Protein AF-A0A945GK15-F1 (afdb_monomer_lite)

Foldseek 3Di:
DDDPCVVVPPPPLPDDPPDQALVSQLVSLVVVCCVPPVPPDDDLDCVDPVVVVSSVVSVVRNVVSVVVVLVVLLCDCVRNDDPVSNVVVCVVVVHDDDPDDDDDDDDDDDD

Radius of gyration: 28.15 Å; chains: 1; bounding box: 101×26×64 Å

pLDDT: mean 85.06, std 12.95, range [43.84, 96.25]

Structure (mmCIF, N/CA/C/O backbone):
data_AF-A0A945GK15-F1
#
_entry.id   AF-A0A945GK15-F1
#
loop_
_atom_site.group_PDB
_atom_site.id
_atom_site.type_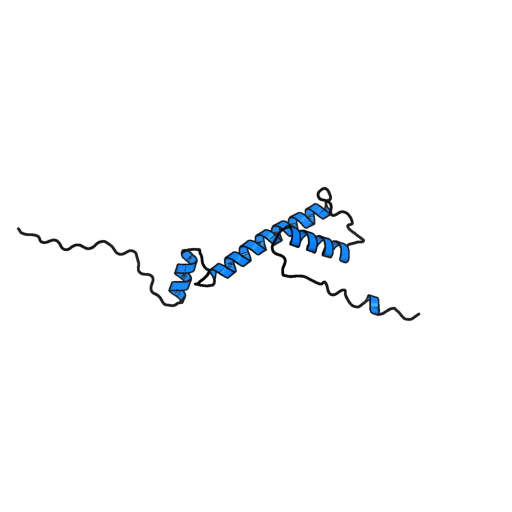symbol
_atom_site.label_atom_id
_atom_site.label_alt_id
_atom_site.label_comp_id
_atom_site.label_asym_id
_atom_site.label_entity_id
_atom_site.label_seq_id
_atom_site.pdbx_PDB_ins_code
_atom_site.Cartn_x
_atom_site.Cartn_y
_atom_site.Cartn_z
_atom_site.occupancy
_atom_site.B_iso_or_equiv
_atom_site.auth_seq_id
_atom_site.auth_comp_id
_atom_site.auth_asym_id
_atom_site.auth_atom_id
_atom_site.pdbx_PDB_model_num
ATOM 1 N N . MET A 1 1 ? -44.028 -19.807 22.217 1.00 53.88 1 MET A N 1
ATOM 2 C CA . MET A 1 1 ? -43.597 -18.550 21.558 1.00 53.88 1 MET A CA 1
ATOM 3 C C . MET A 1 1 ? -42.684 -18.884 20.383 1.00 53.88 1 MET A C 1
ATOM 5 O O . MET A 1 1 ? -41.757 -19.664 20.588 1.00 53.88 1 MET A O 1
ATOM 9 N N . PRO A 1 2 ? -42.928 -18.360 19.169 1.00 51.91 2 PRO A N 1
ATOM 10 C CA . PRO A 1 2 ? -42.064 -18.629 18.026 1.00 51.91 2 PRO A CA 1
ATOM 11 C C . PRO A 1 2 ? -40.713 -17.935 18.241 1.00 51.91 2 PRO A C 1
ATOM 13 O O . PRO A 1 2 ? -40.649 -16.737 18.517 1.00 51.91 2 PRO A O 1
ATOM 16 N N . LYS A 1 3 ? -39.619 -18.700 18.163 1.00 55.78 3 LYS A N 1
ATOM 17 C CA . LYS A 1 3 ? -38.258 -18.152 18.221 1.00 55.78 3 LYS A CA 1
ATOM 18 C C . LYS A 1 3 ? -38.079 -17.204 17.033 1.00 55.78 3 LYS A C 1
ATOM 20 O O . LYS A 1 3 ? -38.297 -17.594 15.893 1.00 55.78 3 LYS A O 1
ATOM 25 N N . ASN A 1 4 ? -37.715 -15.955 17.304 1.00 56.09 4 ASN A N 1
ATOM 26 C CA . ASN A 1 4 ? -37.617 -14.894 16.304 1.00 56.09 4 ASN A CA 1
ATOM 27 C C . ASN A 1 4 ? -36.382 -15.121 15.401 1.00 56.09 4 ASN A C 1
ATOM 29 O O . ASN A 1 4 ? -35.259 -14.754 15.748 1.00 56.09 4 ASN A O 1
ATOM 33 N N . ILE A 1 5 ? -36.587 -15.790 14.261 1.00 58.44 5 ILE A N 1
ATOM 34 C CA . ILE A 1 5 ? -35.544 -16.256 13.322 1.00 58.44 5 ILE A CA 1
ATOM 35 C C . ILE A 1 5 ? -34.753 -15.089 12.694 1.00 58.44 5 ILE A C 1
ATOM 37 O O . ILE A 1 5 ? -33.594 -15.265 12.321 1.00 58.44 5 ILE A O 1
ATOM 41 N N . LYS A 1 6 ? -35.311 -13.869 12.669 1.00 50.03 6 LYS A N 1
ATOM 42 C CA . LYS A 1 6 ? -34.651 -12.670 12.115 1.00 50.03 6 LYS A CA 1
ATOM 43 C C . LYS A 1 6 ? -33.365 -12.267 12.848 1.00 50.03 6 LYS A C 1
ATOM 45 O O . LYS A 1 6 ? -32.505 -11.640 12.248 1.00 50.03 6 LYS A O 1
ATOM 50 N N . LYS A 1 7 ? -33.188 -12.672 14.113 1.00 49.62 7 LYS A N 1
ATOM 51 C CA . LYS A 1 7 ? -31.980 -12.370 14.905 1.00 49.62 7 LYS A CA 1
ATOM 52 C C . LYS A 1 7 ? -30.798 -13.316 14.612 1.00 49.62 7 LYS A C 1
ATOM 54 O O . LYS A 1 7 ? -29.724 -13.127 15.166 1.00 49.62 7 LYS A O 1
ATOM 59 N N . LYS A 1 8 ? -30.999 -14.353 13.782 1.00 43.84 8 LYS A N 1
ATOM 60 C CA . LYS A 1 8 ? -29.989 -15.374 13.431 1.00 43.84 8 LYS A CA 1
ATOM 61 C C . LYS A 1 8 ? -29.467 -15.288 11.995 1.00 43.84 8 LYS A C 1
ATOM 63 O O . LYS A 1 8 ? -28.617 -16.095 11.622 1.00 43.84 8 LYS A O 1
ATOM 68 N N . VAL A 1 9 ? -29.940 -14.337 11.192 1.00 53.09 9 VAL A N 1
ATOM 69 C CA . VAL A 1 9 ? -29.260 -14.010 9.937 1.00 53.09 9 VAL A CA 1
ATOM 70 C C . VAL A 1 9 ? -28.014 -13.247 10.358 1.00 53.09 9 VAL A C 1
ATOM 72 O O . VAL A 1 9 ? -28.128 -12.114 10.818 1.00 53.09 9 VAL A O 1
ATOM 75 N N . LYS A 1 10 ? -26.856 -1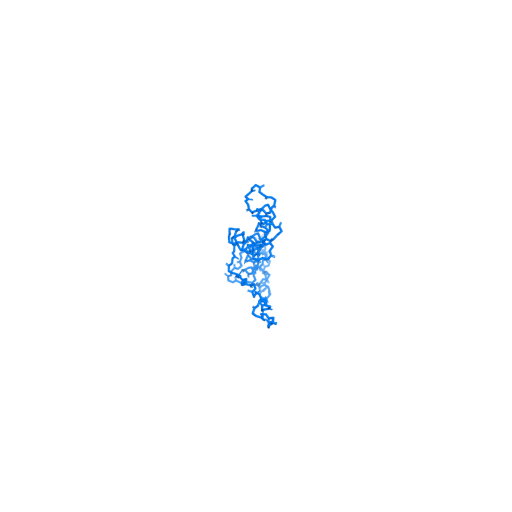3.923 10.335 1.00 53.66 10 LYS A N 1
ATOM 76 C CA . LYS A 1 10 ? -25.535 -13.321 10.557 1.00 53.66 10 LYS A CA 1
ATOM 77 C C . LYS A 1 10 ? -25.544 -11.930 9.930 1.00 53.66 10 LYS A C 1
ATOM 79 O O . LYS A 1 10 ? -25.811 -11.832 8.734 1.00 53.66 10 LYS A O 1
ATOM 84 N N . LEU A 1 11 ? -25.296 -10.893 10.737 1.00 56.06 11 LEU A N 1
ATOM 85 C CA . LEU A 1 11 ? -24.909 -9.582 10.227 1.00 56.06 11 LEU A CA 1
ATOM 86 C C . LEU A 1 11 ? -23.808 -9.862 9.204 1.00 56.06 11 LEU A C 1
ATOM 88 O O . LEU A 1 11 ? -22.719 -10.286 9.584 1.00 56.06 11 LEU A O 1
ATOM 92 N N . ALA A 1 12 ? -24.117 -9.748 7.915 1.00 57.06 12 ALA A N 1
ATOM 93 C CA . ALA A 1 12 ? -23.086 -9.761 6.902 1.00 57.06 12 ALA A CA 1
ATOM 94 C C . ALA A 1 12 ? -22.220 -8.552 7.233 1.00 57.06 12 ALA A C 1
ATOM 96 O O . ALA A 1 12 ? -22.694 -7.416 7.165 1.00 57.06 12 ALA A O 1
ATOM 97 N N . THR A 1 13 ? -21.008 -8.801 7.720 1.00 61.62 13 THR A N 1
ATOM 98 C CA . THR A 1 13 ? -20.066 -7.740 8.028 1.00 61.62 13 THR A CA 1
ATOM 99 C C . THR A 1 13 ? -19.833 -7.000 6.722 1.00 61.62 13 THR A C 1
ATOM 101 O O . THR A 1 13 ? -19.274 -7.563 5.784 1.00 61.62 13 THR A O 1
ATOM 104 N N . ASN A 1 14 ? -20.349 -5.780 6.614 1.00 65.25 14 ASN A N 1
ATOM 105 C CA . ASN A 1 14 ? -20.189 -4.991 5.407 1.00 65.25 14 ASN A CA 1
ATOM 106 C C . ASN A 1 14 ? -18.760 -4.439 5.424 1.00 65.25 14 ASN A C 1
ATOM 108 O O . ASN A 1 14 ? -18.478 -3.422 6.056 1.00 65.25 14 ASN A O 1
ATOM 112 N N . VAL A 1 15 ? -17.830 -5.208 4.854 1.00 69.94 15 VAL A N 1
ATOM 113 C CA . VAL A 1 15 ? -16.414 -4.848 4.788 1.00 69.94 15 VAL A CA 1
ATOM 114 C C . VAL A 1 15 ? -16.199 -4.045 3.511 1.00 69.94 15 VAL A C 1
ATOM 116 O O . VAL A 1 15 ? -16.280 -4.580 2.410 1.00 69.94 15 VAL A O 1
ATOM 119 N N . SER A 1 16 ? -15.941 -2.748 3.669 1.00 75.00 16 SER A N 1
ATOM 120 C CA . SER A 1 16 ? -15.434 -1.897 2.593 1.00 75.00 16 SER A CA 1
ATOM 121 C C . SER A 1 16 ? -13.956 -2.206 2.344 1.00 75.00 16 SER A C 1
ATOM 123 O O . SER A 1 16 ? -13.180 -2.251 3.296 1.00 75.00 16 SER A O 1
ATOM 125 N N . TYR A 1 17 ? -13.574 -2.390 1.079 1.00 80.25 17 TYR A N 1
ATOM 126 C CA . TYR A 1 17 ? -12.184 -2.602 0.640 1.00 80.25 17 TYR A CA 1
ATOM 127 C C . TYR A 1 17 ? -11.578 -1.361 -0.033 1.00 80.25 17 TYR A C 1
ATOM 129 O O . TYR A 1 17 ? -10.534 -1.444 -0.668 1.00 80.25 17 TYR A O 1
ATOM 137 N N . LEU A 1 18 ? -12.259 -0.216 0.062 1.00 83.75 18 LEU A N 1
ATOM 138 C CA . LEU A 1 18 ? -11.822 1.049 -0.540 1.00 83.75 18 LEU A CA 1
ATOM 139 C C . LEU A 1 18 ? -10.917 1.875 0.383 1.00 83.75 18 LEU A C 1
ATOM 141 O O . LEU A 1 18 ? -10.404 2.909 -0.033 1.00 83.75 18 LEU A O 1
ATOM 145 N N . ASN A 1 19 ? -10.752 1.434 1.627 1.00 85.19 19 ASN A N 1
ATOM 146 C CA . ASN A 1 19 ? -9.958 2.124 2.631 1.00 85.19 19 ASN A CA 1
ATOM 147 C C . ASN A 1 19 ? -8.469 1.974 2.310 1.00 85.19 19 ASN A C 1
ATOM 149 O O . ASN A 1 19 ? -8.022 0.871 1.990 1.00 85.19 19 ASN A O 1
ATOM 153 N N . LYS A 1 20 ? -7.732 3.084 2.370 1.00 85.81 20 LYS A N 1
ATOM 154 C CA . LYS A 1 20 ? -6.308 3.142 1.999 1.00 85.81 20 LYS A CA 1
ATOM 155 C C . LYS A 1 20 ? -5.445 3.958 2.953 1.00 85.81 20 LYS A C 1
ATOM 157 O O . LYS A 1 20 ? -4.231 3.891 2.838 1.00 85.81 20 LYS A O 1
ATOM 162 N N . ASP A 1 21 ? -6.062 4.716 3.848 1.00 90.88 21 ASP A N 1
ATOM 163 C CA . ASP A 1 21 ? -5.417 5.623 4.787 1.00 90.88 21 ASP A CA 1
ATOM 164 C C . ASP A 1 21 ? -5.711 5.218 6.234 1.00 90.88 21 ASP A C 1
ATOM 166 O O . ASP A 1 21 ? -6.744 4.615 6.547 1.00 90.88 21 ASP A O 1
ATOM 170 N N . PHE A 1 22 ? -4.798 5.574 7.135 1.00 94.25 22 PHE A N 1
ATOM 171 C CA . PHE A 1 22 ? -4.887 5.254 8.559 1.00 94.25 22 PHE A CA 1
ATOM 172 C C . PHE A 1 22 ? -6.260 5.564 9.175 1.00 94.25 22 PHE A C 1
ATOM 174 O O . PHE A 1 22 ? -6.826 4.718 9.871 1.00 94.25 22 PHE A O 1
ATOM 181 N N . ASP A 1 23 ? -6.818 6.749 8.911 1.00 93.56 23 ASP A N 1
ATOM 182 C CA . ASP A 1 23 ? -8.073 7.187 9.525 1.00 93.56 23 ASP A CA 1
ATOM 183 C C . ASP A 1 23 ? -9.267 6.341 9.068 1.00 93.56 23 ASP A C 1
ATOM 185 O O . ASP A 1 23 ? -10.106 5.961 9.896 1.00 93.56 23 ASP A O 1
ATOM 189 N N . SER A 1 24 ? -9.330 5.969 7.783 1.00 92.25 24 SER A N 1
ATOM 190 C CA . SER A 1 24 ? -10.396 5.094 7.283 1.00 92.25 24 SER A CA 1
ATOM 191 C C . SER A 1 24 ? -10.270 3.670 7.823 1.00 92.25 24 SER A C 1
ATOM 193 O O . SER A 1 24 ? -11.282 3.081 8.227 1.00 92.25 24 SER A O 1
ATOM 195 N N . PHE A 1 25 ? -9.049 3.132 7.929 1.00 93.06 25 PHE A N 1
ATOM 196 C CA . PHE A 1 25 ? -8.808 1.841 8.578 1.00 93.06 25 PHE A CA 1
ATOM 197 C C . PHE A 1 25 ? -9.213 1.873 10.048 1.00 93.06 25 PHE A C 1
ATOM 199 O O . PHE A 1 25 ? -9.972 1.011 10.497 1.00 93.06 25 PHE A O 1
ATOM 206 N N . ARG A 1 26 ? -8.776 2.890 10.793 1.00 93.56 26 ARG A N 1
ATOM 207 C CA . ARG A 1 26 ? -9.116 3.079 12.204 1.00 93.56 26 ARG A CA 1
ATOM 208 C C . ARG A 1 26 ? -10.626 3.140 12.395 1.00 93.56 26 ARG A C 1
ATOM 210 O O . ARG A 1 26 ? -11.172 2.404 13.215 1.00 93.56 26 ARG A O 1
ATOM 217 N N . GLN A 1 27 ? -11.321 3.964 11.616 1.00 92.19 27 GLN A N 1
ATOM 218 C CA . GLN A 1 27 ? -12.771 4.109 11.715 1.00 92.19 27 GLN A CA 1
ATOM 219 C C . GLN A 1 27 ? -13.500 2.797 11.402 1.00 92.19 27 GLN A C 1
ATOM 221 O O . GLN A 1 27 ? -14.430 2.414 12.115 1.00 92.19 27 GLN A O 1
ATOM 226 N N . GLN A 1 28 ? -13.070 2.072 10.368 1.00 91.00 28 GLN A N 1
ATOM 227 C CA . GLN A 1 28 ? -13.657 0.782 10.023 1.00 91.00 28 GLN A CA 1
ATOM 228 C C . GLN A 1 28 ? -13.433 -0.261 11.122 1.00 91.00 28 GLN A C 1
ATOM 230 O O . GLN A 1 28 ? -14.357 -1.007 11.451 1.00 91.00 28 GLN A O 1
ATOM 235 N N . LEU A 1 29 ? -12.240 -0.293 11.715 1.00 90.31 29 LEU A N 1
ATOM 236 C CA . LEU A 1 29 ? -11.901 -1.189 12.816 1.00 90.31 29 LEU A CA 1
ATOM 237 C C . LEU A 1 29 ? -12.704 -0.866 14.079 1.00 90.31 29 LEU A C 1
ATOM 239 O O . LEU A 1 29 ? -13.217 -1.789 14.708 1.00 90.31 29 LEU A O 1
ATOM 243 N N . VAL A 1 30 ? -12.900 0.416 14.412 1.00 91.38 30 VAL A N 1
ATOM 244 C CA . VAL A 1 30 ? -13.792 0.827 15.512 1.00 91.38 30 VAL A CA 1
ATOM 245 C C . VAL A 1 30 ? -15.227 0.386 15.235 1.00 91.38 30 VAL A C 1
ATOM 247 O O . VAL A 1 30 ? -15.850 -0.225 16.098 1.00 91.38 30 VAL A O 1
ATOM 250 N N . ASN A 1 31 ? -15.751 0.626 14.030 1.00 89.44 31 ASN A N 1
ATOM 251 C CA . ASN A 1 31 ? -17.109 0.213 13.660 1.00 89.44 31 ASN A CA 1
ATOM 252 C C . ASN A 1 31 ? -17.280 -1.310 13.744 1.00 89.44 31 ASN A C 1
ATOM 254 O O . ASN A 1 31 ? -18.291 -1.806 14.246 1.00 89.44 31 ASN A O 1
ATOM 258 N N . TYR A 1 32 ? -16.276 -2.060 13.289 1.00 87.81 32 TYR A N 1
ATOM 259 C CA . TYR A 1 32 ? -16.246 -3.513 13.397 1.00 87.81 32 TYR A CA 1
ATOM 260 C C . TYR A 1 32 ? -16.206 -3.968 14.859 1.00 87.81 32 TYR A C 1
ATOM 262 O O . TYR A 1 32 ? -16.952 -4.873 15.244 1.00 87.81 32 TYR A O 1
ATOM 270 N N . ALA A 1 33 ? -15.369 -3.339 15.683 1.00 88.56 33 ALA A N 1
ATOM 271 C CA . ALA A 1 33 ? -15.241 -3.677 17.090 1.00 88.56 33 ALA A CA 1
ATOM 272 C C . ALA A 1 33 ? -16.524 -3.357 17.866 1.00 88.56 33 ALA A C 1
ATOM 274 O O . 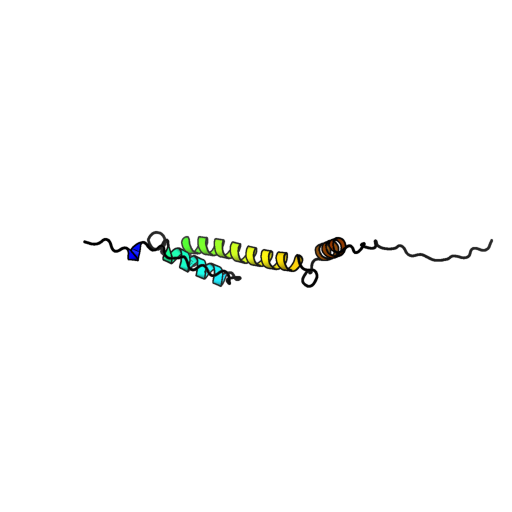ALA A 1 33 ? -17.011 -4.201 18.614 1.00 88.56 33 ALA A O 1
ATOM 275 N N . ALA A 1 34 ? -17.136 -2.202 17.612 1.00 86.00 34 ALA A N 1
ATOM 276 C CA . ALA A 1 34 ? -18.408 -1.803 18.202 1.00 86.00 34 ALA A CA 1
ATOM 277 C C . ALA A 1 34 ? -19.557 -2.742 17.801 1.00 86.00 34 ALA A C 1
ATOM 279 O O . ALA A 1 34 ? -20.406 -3.056 18.628 1.00 86.00 34 ALA A O 1
ATOM 280 N N . ALA A 1 35 ? -19.584 -3.240 16.562 1.00 85.50 35 ALA A N 1
ATOM 281 C CA . ALA A 1 35 ? -20.632 -4.157 16.111 1.00 85.50 35 ALA A CA 1
ATOM 282 C C . ALA A 1 35 ? -20.504 -5.577 16.697 1.00 85.50 35 ALA A C 1
ATOM 284 O O . ALA A 1 35 ? -21.519 -6.244 16.903 1.00 85.50 35 ALA A O 1
ATOM 285 N N . ASN A 1 36 ? -19.279 -6.055 16.948 1.00 84.56 36 ASN A N 1
ATOM 286 C CA . ASN A 1 36 ? -19.020 -7.454 17.321 1.00 84.56 36 ASN A CA 1
ATOM 287 C C . ASN A 1 36 ? -18.642 -7.655 18.796 1.00 84.56 36 ASN A C 1
ATOM 289 O O . ASN A 1 36 ? -18.905 -8.719 19.355 1.00 84.56 36 ASN A O 1
ATOM 293 N N . TYR A 1 37 ? -18.045 -6.646 19.432 1.00 85.12 37 TYR A N 1
ATOM 294 C CA . TYR A 1 37 ? -17.462 -6.727 20.773 1.00 85.12 37 TYR A CA 1
ATOM 295 C C . TYR A 1 37 ? -18.003 -5.659 21.737 1.00 85.12 37 TYR A C 1
ATOM 297 O O . TYR A 1 37 ? -17.395 -5.429 22.783 1.00 85.12 37 TYR A O 1
ATOM 305 N N . SER A 1 38 ? -19.174 -5.069 21.450 1.00 80.19 38 SER A N 1
ATOM 306 C CA . SER A 1 38 ? -19.819 -4.037 22.290 1.00 80.19 38 SER A CA 1
ATOM 307 C C . SER A 1 38 ? -19.931 -4.410 23.771 1.00 80.19 38 SER A C 1
ATOM 309 O O . SER A 1 38 ? -19.948 -3.555 24.642 1.00 80.19 38 SER A O 1
ATOM 311 N N . ASN A 1 39 ? -20.044 -5.700 24.086 1.00 83.56 39 ASN A N 1
ATOM 312 C CA . ASN A 1 39 ? -20.238 -6.153 25.465 1.00 83.56 39 ASN A CA 1
ATOM 313 C C . ASN A 1 39 ? -18.914 -6.345 26.225 1.00 83.56 39 ASN A C 1
ATOM 315 O O . ASN A 1 39 ? -18.944 -6.572 27.430 1.00 83.56 39 ASN A O 1
ATOM 319 N N . GLN A 1 40 ? -17.774 -6.314 25.529 1.00 83.56 40 GLN A N 1
ATOM 320 C CA . GLN A 1 40 ? -16.449 -6.601 26.087 1.00 83.56 40 GLN A CA 1
ATOM 321 C C . GLN A 1 40 ? -15.588 -5.341 26.191 1.00 83.56 40 GLN A C 1
ATOM 323 O O . GLN A 1 40 ? -14.942 -5.131 27.214 1.00 83.56 40 GLN A O 1
ATOM 328 N N . ILE A 1 41 ? -15.573 -4.507 25.146 1.00 80.25 41 ILE A N 1
ATOM 329 C CA . ILE A 1 41 ? -14.723 -3.315 25.061 1.00 80.25 41 ILE A CA 1
ATOM 330 C C . ILE A 1 41 ? -15.579 -2.137 24.603 1.00 80.25 41 ILE A C 1
ATOM 332 O O . ILE A 1 41 ? -16.180 -2.183 23.533 1.00 80.25 41 ILE A O 1
ATOM 336 N N . ASN A 1 42 ? -15.610 -1.085 25.422 1.00 80.81 42 ASN A N 1
ATOM 337 C CA . ASN A 1 42 ? -16.394 0.128 25.171 1.00 80.81 42 ASN A CA 1
ATOM 338 C C . ASN A 1 42 ? -15.535 1.388 24.996 1.00 80.81 42 ASN A C 1
ATOM 340 O O . ASN A 1 42 ? -16.059 2.422 24.590 1.00 80.81 42 ASN A O 1
ATOM 344 N N . ASP A 1 43 ? -14.236 1.317 25.299 1.00 85.88 43 ASP A N 1
ATOM 345 C CA . ASP A 1 43 ? -13.329 2.462 25.230 1.00 85.88 43 ASP A CA 1
ATOM 346 C C . ASP A 1 43 ? -12.333 2.316 24.069 1.00 85.88 43 ASP A C 1
ATOM 348 O O . ASP A 1 43 ? -11.405 1.504 24.116 1.00 85.88 43 ASP A O 1
ATOM 352 N N . PHE A 1 44 ? -12.551 3.125 23.030 1.00 86.62 44 PHE A N 1
ATOM 353 C CA . PHE A 1 44 ? -11.693 3.262 21.845 1.00 86.62 44 PHE A CA 1
ATOM 354 C C . PHE A 1 44 ? -11.100 4.677 21.726 1.00 86.62 44 PHE A C 1
ATOM 356 O O . PHE A 1 44 ? -10.738 5.129 20.636 1.00 86.62 44 PHE A O 1
ATOM 363 N N . THR A 1 45 ? -11.041 5.415 22.837 1.00 87.38 45 THR A N 1
ATOM 364 C CA . THR A 1 45 ? -10.346 6.705 22.887 1.00 87.38 45 THR A CA 1
ATOM 365 C C . THR A 1 45 ? -8.833 6.508 22.743 1.00 87.38 45 THR A C 1
ATOM 367 O O . THR A 1 45 ? -8.320 5.421 22.996 1.00 87.38 45 THR A O 1
ATOM 370 N N . GLN A 1 46 ? -8.096 7.558 22.365 1.00 81.44 46 GLN A N 1
ATOM 371 C CA . GLN A 1 46 ? -6.632 7.490 22.189 1.00 81.44 46 GLN A CA 1
ATOM 372 C C . GLN A 1 46 ? -5.864 7.070 23.453 1.00 81.44 46 GLN A C 1
ATOM 374 O O . GLN A 1 46 ? -4.776 6.515 23.353 1.00 81.44 46 GLN A O 1
ATOM 379 N N . ALA A 1 47 ? -6.412 7.333 24.642 1.00 86.75 47 ALA A N 1
ATOM 380 C CA . ALA A 1 47 ? -5.800 6.932 25.908 1.00 86.75 47 ALA A CA 1
ATOM 381 C C . ALA A 1 47 ? -6.211 5.516 26.353 1.00 86.75 47 ALA A C 1
ATOM 383 O O . ALA A 1 47 ? -5.609 4.954 27.269 1.00 86.75 47 ALA A O 1
ATOM 384 N N . GLY A 1 48 ? -7.248 4.947 25.732 1.00 87.75 48 GLY A N 1
ATOM 385 C CA . GLY A 1 48 ? -7.785 3.639 26.070 1.00 87.75 48 GLY A CA 1
ATOM 386 C C . GLY A 1 48 ? -6.968 2.505 25.454 1.00 87.75 48 GLY A C 1
ATOM 387 O O . GLY A 1 48 ? -6.491 2.590 24.323 1.00 87.75 48 GLY A O 1
ATOM 388 N N . LEU A 1 49 ? -6.869 1.382 26.169 1.00 88.50 49 LEU A N 1
ATOM 389 C CA . LEU A 1 49 ? -6.199 0.177 25.665 1.00 88.50 49 LEU A CA 1
ATOM 390 C C . LEU A 1 49 ? -6.864 -0.361 24.382 1.00 88.50 49 LEU A C 1
ATOM 392 O O . LEU A 1 49 ? -6.179 -0.854 23.489 1.00 88.50 49 LEU A O 1
ATOM 396 N N . GLY A 1 50 ? -8.192 -0.237 24.268 1.00 88.75 50 GLY A N 1
ATOM 397 C CA . GLY A 1 50 ? -8.925 -0.602 23.054 1.00 88.75 50 GLY A CA 1
ATOM 398 C C . GLY A 1 50 ? -8.568 0.289 21.863 1.00 88.75 50 GLY A C 1
ATOM 399 O O . GLY A 1 50 ? -8.397 -0.218 20.757 1.00 88.75 50 GLY A O 1
ATOM 400 N N . GLY A 1 51 ? -8.388 1.593 22.096 1.00 91.31 51 GLY A N 1
ATOM 401 C CA . GLY A 1 51 ? -7.910 2.537 21.086 1.00 91.31 51 GLY A CA 1
ATOM 402 C C . GLY A 1 51 ? -6.494 2.206 20.625 1.00 91.31 51 GLY A C 1
ATOM 403 O O . GLY A 1 51 ? -6.269 2.096 19.427 1.00 91.31 51 GLY A O 1
ATOM 404 N N . LEU A 1 52 ? -5.582 1.906 21.558 1.00 92.38 52 LEU A N 1
ATOM 405 C CA . LEU A 1 52 ? -4.210 1.500 21.235 1.00 92.38 52 LEU A CA 1
ATOM 406 C C . LEU A 1 52 ? -4.164 0.279 20.302 1.00 92.38 52 LEU A C 1
ATOM 408 O O . LEU A 1 52 ? -3.423 0.279 19.322 1.00 92.38 52 LEU A O 1
ATOM 412 N N . PHE A 1 53 ? -4.950 -0.767 20.578 1.00 91.56 53 PHE A N 1
ATOM 413 C CA . PHE A 1 53 ? -4.983 -1.951 19.712 1.00 91.56 53 PHE A CA 1
ATOM 414 C C . PHE A 1 53 ? -5.520 -1.646 18.315 1.00 91.56 53 PHE A C 1
ATOM 416 O O . PHE A 1 53 ? -4.996 -2.171 17.330 1.00 91.56 53 PHE A O 1
ATOM 423 N N . VAL A 1 54 ? -6.544 -0.798 18.223 1.00 93.62 54 VAL A N 1
ATOM 424 C CA . VAL A 1 54 ? -7.097 -0.378 16.935 1.00 93.62 54 VAL A CA 1
ATOM 425 C C . VAL A 1 54 ? -6.095 0.481 16.166 1.00 93.62 54 VAL A C 1
ATOM 427 O O . VAL A 1 54 ? -5.896 0.243 14.979 1.00 93.62 54 VAL A O 1
ATOM 430 N N . ASP A 1 55 ? -5.417 1.410 16.836 1.00 94.00 55 ASP A N 1
ATOM 431 C CA . ASP A 1 55 ? -4.418 2.290 16.229 1.00 94.00 55 ASP A CA 1
ATOM 432 C C . ASP A 1 55 ? -3.210 1.482 15.720 1.00 94.00 55 ASP A C 1
ATOM 434 O O . ASP A 1 55 ? -2.746 1.698 14.602 1.00 94.00 55 ASP A O 1
ATOM 438 N N . MET A 1 56 ? -2.749 0.474 16.470 1.00 94.62 56 MET A N 1
ATOM 439 C CA . MET A 1 56 ? -1.692 -0.435 16.004 1.00 94.62 56 MET A CA 1
ATOM 440 C C . MET A 1 56 ? -2.111 -1.227 14.758 1.00 94.62 56 MET A C 1
ATOM 442 O O . MET A 1 56 ? -1.327 -1.359 13.818 1.00 94.62 56 MET A O 1
ATOM 446 N N . ALA A 1 57 ? -3.340 -1.749 14.729 1.00 93.62 57 ALA A N 1
ATOM 447 C CA . ALA A 1 57 ? -3.846 -2.485 13.573 1.00 93.62 57 ALA A CA 1
ATOM 448 C C . ALA A 1 57 ? -4.042 -1.575 12.348 1.00 93.62 57 ALA A C 1
ATOM 450 O O . ALA A 1 57 ? -3.693 -1.969 11.236 1.00 93.62 57 ALA A O 1
ATOM 451 N N . ALA A 1 58 ? -4.547 -0.355 12.551 1.00 94.81 58 ALA A N 1
ATOM 452 C CA . ALA A 1 58 ? -4.711 0.641 11.497 1.00 94.81 58 ALA A CA 1
ATOM 453 C C . ALA A 1 58 ? -3.361 1.055 10.894 1.00 94.81 58 ALA A C 1
ATOM 455 O O . ALA A 1 58 ? -3.237 1.113 9.675 1.00 94.81 58 ALA A O 1
ATOM 456 N N . TYR A 1 59 ? -2.332 1.249 11.725 1.00 95.12 59 TYR A N 1
ATOM 457 C CA . TYR A 1 59 ? -0.977 1.569 11.266 1.00 95.12 59 TYR A CA 1
ATOM 458 C C . TYR A 1 59 ? -0.379 0.466 10.381 1.00 95.12 59 TYR A C 1
ATOM 460 O O . TYR A 1 59 ? 0.169 0.741 9.314 1.00 95.12 59 TYR A O 1
ATOM 468 N N . VAL A 1 60 ? -0.513 -0.798 10.795 1.00 95.56 60 VAL A N 1
ATOM 469 C CA . VAL A 1 60 ? -0.050 -1.932 9.979 1.00 95.56 60 VAL A CA 1
ATOM 470 C C . VAL A 1 60 ? -0.833 -2.016 8.664 1.00 95.56 60 VAL A C 1
ATOM 472 O O . VAL A 1 60 ? -0.238 -2.292 7.623 1.00 95.56 60 VAL A O 1
ATOM 475 N N . GLY A 1 61 ? -2.145 -1.759 8.697 1.00 93.69 61 GLY A N 1
ATOM 476 C CA . GLY A 1 61 ? -3.002 -1.754 7.509 1.00 93.69 61 GLY A CA 1
ATOM 477 C C . GLY A 1 61 ? -2.610 -0.684 6.492 1.00 93.69 61 GLY A C 1
ATOM 478 O O . GLY A 1 61 ? -2.445 -0.999 5.316 1.00 93.69 61 GLY A O 1
ATOM 479 N N . ASP A 1 62 ? -2.389 0.545 6.955 1.00 94.06 62 ASP A N 1
ATOM 480 C CA . ASP A 1 62 ? -1.946 1.676 6.133 1.00 94.06 62 ASP A CA 1
ATOM 481 C C . ASP A 1 62 ? -0.593 1.388 5.463 1.00 94.06 62 ASP A C 1
ATOM 483 O O . ASP A 1 62 ? -0.457 1.454 4.239 1.00 94.06 62 ASP A O 1
ATOM 487 N N . SER A 1 63 ? 0.388 0.928 6.248 1.00 95.06 63 SER A N 1
ATOM 488 C CA . SER A 1 63 ? 1.709 0.573 5.724 1.00 95.06 63 SER A 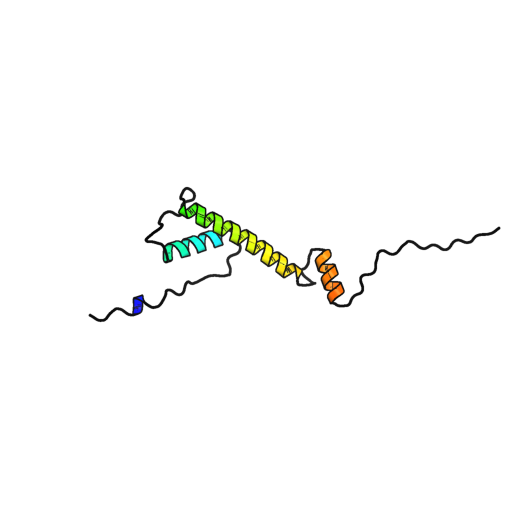CA 1
ATOM 489 C C . SER A 1 63 ? 1.638 -0.546 4.679 1.00 95.06 63 SER A C 1
ATOM 491 O O . SER A 1 63 ? 2.265 -0.448 3.623 1.00 95.06 63 SER A O 1
ATOM 493 N N . LEU A 1 64 ? 0.855 -1.597 4.934 1.00 94.12 64 LEU A N 1
ATOM 494 C CA . LEU A 1 64 ? 0.692 -2.696 3.986 1.00 94.12 64 LEU A CA 1
ATOM 495 C C . LEU A 1 64 ? -0.014 -2.240 2.703 1.00 94.12 64 LEU A C 1
ATOM 497 O O . LEU A 1 64 ? 0.396 -2.647 1.617 1.00 94.12 64 LEU A O 1
ATOM 501 N N . SER A 1 65 ? -1.042 -1.394 2.820 1.00 93.25 65 SER A N 1
ATOM 502 C CA . SER A 1 65 ? -1.768 -0.845 1.671 1.00 93.25 65 SER A CA 1
ATOM 503 C C . SER A 1 65 ? -0.828 -0.073 0.747 1.00 93.25 65 SER A C 1
ATOM 505 O O . SER A 1 65 ? -0.826 -0.308 -0.460 1.00 93.25 65 SER A O 1
ATOM 507 N N . PHE A 1 66 ? 0.034 0.775 1.315 1.00 93.06 66 PHE A N 1
ATOM 508 C CA . PHE A 1 66 ? 1.045 1.511 0.559 1.00 93.06 66 PHE A CA 1
ATOM 509 C C . PHE A 1 66 ? 1.991 0.579 -0.215 1.00 93.06 66 PHE A C 1
ATOM 511 O O . PHE A 1 66 ? 2.185 0.747 -1.421 1.00 93.06 66 PHE A O 1
ATOM 518 N N . TYR A 1 67 ? 2.559 -0.433 0.449 1.00 94.88 67 TYR A N 1
ATOM 519 C CA . TYR A 1 67 ? 3.499 -1.348 -0.205 1.00 94.88 67 TYR A CA 1
ATOM 520 C C . TYR A 1 67 ? 2.836 -2.237 -1.259 1.00 94.88 67 TYR A C 1
ATOM 522 O O . TYR A 1 67 ? 3.465 -2.544 -2.270 1.00 94.88 67 TYR A O 1
ATOM 530 N N . LEU A 1 68 ? 1.583 -2.651 -1.052 1.00 94.44 68 LEU A N 1
ATOM 531 C CA . LEU A 1 68 ? 0.839 -3.433 -2.040 1.00 94.44 68 LEU A CA 1
ATOM 532 C C . LEU A 1 68 ? 0.551 -2.623 -3.304 1.00 94.44 68 LEU A C 1
ATOM 534 O O . LEU A 1 68 ? 0.767 -3.136 -4.402 1.00 94.44 68 LEU A O 1
ATOM 538 N N . ASP A 1 69 ? 0.116 -1.370 -3.159 1.00 93.56 69 ASP A N 1
ATOM 539 C CA . ASP A 1 69 ? -0.106 -0.475 -4.297 1.00 93.56 69 ASP A CA 1
ATOM 540 C C . ASP A 1 69 ? 1.207 -0.225 -5.062 1.00 93.56 69 ASP A C 1
ATOM 542 O O . ASP A 1 69 ? 1.238 -0.334 -6.290 1.00 93.56 69 ASP A O 1
ATOM 546 N N . HIS A 1 70 ? 2.313 0.030 -4.349 1.00 94.81 70 HIS A N 1
ATOM 547 C CA . HIS A 1 70 ? 3.643 0.171 -4.960 1.00 94.81 70 HIS A CA 1
ATOM 548 C C . HIS A 1 70 ? 4.046 -1.091 -5.727 1.00 94.81 70 HIS A C 1
ATOM 550 O O . HIS A 1 70 ? 4.362 -1.035 -6.913 1.00 94.81 70 HIS A O 1
ATOM 556 N N . GLN A 1 71 ? 3.952 -2.258 -5.087 1.00 95.38 71 GLN A N 1
ATOM 557 C CA . GLN A 1 71 ? 4.317 -3.527 -5.706 1.00 95.38 71 GLN A CA 1
ATOM 558 C C . GLN A 1 71 ? 3.467 -3.837 -6.940 1.00 95.38 71 GLN A C 1
ATOM 560 O O . GLN A 1 71 ? 3.995 -4.394 -7.901 1.00 95.38 71 GLN A O 1
ATOM 565 N N . PHE A 1 72 ? 2.176 -3.502 -6.925 1.00 95.69 72 PHE A N 1
ATOM 566 C CA . PHE A 1 72 ? 1.291 -3.690 -8.070 1.00 95.69 72 PHE A CA 1
ATOM 567 C C . PHE A 1 72 ? 1.711 -2.815 -9.256 1.00 95.69 72 PHE A C 1
ATOM 569 O O . PHE A 1 72 ? 1.797 -3.312 -10.380 1.00 95.69 72 PHE A O 1
ATOM 576 N N . ASN A 1 73 ? 2.050 -1.548 -9.006 1.00 95.94 73 ASN A N 1
ATOM 577 C CA . ASN A 1 73 ? 2.540 -0.638 -10.044 1.00 95.94 73 ASN A CA 1
ATOM 578 C C . ASN A 1 73 ? 3.882 -1.100 -10.634 1.00 95.94 73 ASN A C 1
ATOM 580 O O . ASN A 1 73 ? 4.091 -0.989 -11.840 1.00 95.94 73 ASN A O 1
ATOM 584 N N . GLU A 1 74 ? 4.755 -1.698 -9.823 1.00 96.25 74 GLU A N 1
ATOM 585 C CA . GLU A 1 74 ? 6.046 -2.252 -10.257 1.00 96.25 74 GLU A CA 1
ATOM 586 C C . GLU A 1 74 ? 5.936 -3.504 -11.150 1.00 96.25 74 GLU A C 1
ATOM 588 O O . GLU A 1 74 ? 6.927 -3.941 -11.741 1.00 96.25 74 GLU A O 1
ATOM 593 N N . LEU A 1 75 ? 4.751 -4.115 -11.265 1.00 94.75 75 LEU A N 1
ATOM 594 C CA . LEU A 1 75 ? 4.530 -5.269 -12.146 1.00 94.75 75 LEU A CA 1
ATOM 595 C C . LEU A 1 75 ? 4.203 -4.875 -13.590 1.00 94.75 75 LEU A C 1
ATOM 597 O O . LEU A 1 75 ? 4.303 -5.722 -14.479 1.00 94.75 75 LEU A O 1
ATOM 601 N N . ASN A 1 76 ? 3.811 -3.626 -13.837 1.00 95.19 76 ASN A N 1
ATOM 602 C CA . ASN A 1 76 ? 3.457 -3.145 -15.166 1.00 95.19 76 ASN A CA 1
ATOM 603 C C . ASN A 1 76 ? 4.562 -2.236 -15.721 1.00 95.19 76 ASN A C 1
ATOM 605 O O . ASN A 1 76 ? 5.046 -1.336 -15.043 1.00 95.19 76 ASN A O 1
ATOM 609 N N . LEU A 1 77 ? 4.944 -2.461 -16.981 1.00 91.19 77 LEU A N 1
ATOM 610 C CA . LEU A 1 77 ? 6.026 -1.739 -17.652 1.00 91.19 77 LEU A CA 1
ATOM 611 C C . LEU A 1 77 ? 5.757 -0.232 -17.757 1.00 91.19 77 LEU A C 1
ATOM 613 O O . LEU A 1 77 ? 6.698 0.552 -17.733 1.00 91.19 77 LEU A O 1
ATOM 617 N N . GLU A 1 78 ? 4.490 0.167 -17.869 1.00 93.44 78 GLU A N 1
ATOM 618 C CA . GLU A 1 78 ? 4.111 1.579 -17.992 1.00 93.44 78 GLU A CA 1
ATOM 619 C C . GLU A 1 78 ? 4.155 2.336 -16.658 1.00 93.44 78 GLU A C 1
ATOM 621 O O . GLU A 1 78 ? 4.300 3.556 -16.654 1.00 93.44 78 GLU A O 1
ATOM 626 N N . THR A 1 79 ? 4.015 1.631 -15.533 1.00 96.00 79 THR A N 1
ATOM 627 C CA . THR A 1 79 ? 3.881 2.238 -14.198 1.00 96.00 79 THR A CA 1
ATOM 628 C C . THR A 1 79 ? 5.050 1.942 -13.262 1.00 96.00 79 THR A C 1
ATOM 630 O O . THR A 1 79 ? 5.123 2.556 -12.201 1.00 96.00 79 THR A O 1
ATOM 633 N N . ALA A 1 80 ? 5.943 1.017 -13.621 1.00 95.56 80 ALA A N 1
ATOM 634 C CA . ALA A 1 80 ? 7.122 0.682 -12.831 1.00 95.56 80 ALA A CA 1
ATOM 635 C C . ALA A 1 80 ? 8.116 1.851 -12.783 1.00 95.56 80 ALA A C 1
ATOM 637 O O . ALA A 1 80 ? 8.362 2.520 -13.788 1.00 95.56 80 ALA A O 1
ATOM 638 N N . ILE A 1 81 ? 8.709 2.074 -11.612 1.00 95.38 81 ILE A N 1
ATOM 639 C CA . ILE A 1 81 ? 9.626 3.185 -11.336 1.00 95.38 81 ILE A CA 1
ATOM 640 C C . ILE A 1 81 ? 11.013 2.648 -10.963 1.00 95.38 81 ILE A C 1
ATOM 642 O O . ILE A 1 81 ? 12.026 3.264 -11.296 1.00 95.38 81 ILE A O 1
ATOM 646 N N . GLU A 1 82 ? 11.100 1.492 -10.300 1.00 95.31 82 GLU A N 1
ATOM 647 C CA . GLU A 1 82 ? 12.388 0.919 -9.914 1.00 95.31 82 GLU A CA 1
ATOM 648 C C . GLU A 1 82 ? 13.156 0.374 -11.127 1.00 95.31 82 GLU A C 1
ATOM 650 O O . GLU A 1 82 ? 12.731 -0.578 -11.785 1.00 95.31 82 GLU A O 1
ATOM 655 N N . GLU A 1 83 ? 14.362 0.902 -11.369 1.00 92.69 83 GLU A N 1
ATOM 656 C CA . GLU A 1 83 ? 15.218 0.513 -12.504 1.00 92.69 83 GLU A CA 1
ATOM 657 C C . GLU A 1 83 ? 15.413 -1.006 -12.610 1.00 92.69 83 GLU A C 1
ATOM 659 O O . GLU A 1 83 ? 15.330 -1.582 -13.693 1.00 92.69 83 GLU A O 1
ATOM 664 N N . LYS A 1 84 ? 15.606 -1.687 -11.472 1.00 93.25 84 LYS A N 1
ATOM 665 C CA . LYS A 1 84 ? 15.774 -3.148 -11.426 1.00 93.25 84 LYS A CA 1
ATOM 666 C C . LYS A 1 84 ? 14.534 -3.895 -11.922 1.00 93.25 84 LYS A C 1
ATOM 668 O O . LYS A 1 84 ? 14.669 -4.924 -12.588 1.00 93.25 84 LYS A O 1
ATOM 673 N N . ASN A 1 85 ? 13.340 -3.405 -11.592 1.00 94.88 85 ASN A N 1
ATOM 674 C CA . ASN A 1 85 ? 12.088 -4.016 -12.026 1.00 94.88 85 ASN A CA 1
ATOM 675 C C . ASN A 1 85 ? 11.838 -3.731 -13.503 1.00 94.88 85 ASN A C 1
ATOM 677 O O . ASN A 1 85 ? 11.501 -4.664 -14.231 1.00 94.88 85 ASN A O 1
ATOM 681 N N . ILE A 1 86 ? 12.109 -2.509 -13.967 1.00 93.44 86 ILE A N 1
ATOM 682 C CA . ILE A 1 86 ? 12.034 -2.145 -15.387 1.00 93.44 86 ILE A CA 1
ATOM 683 C C . ILE A 1 86 ? 12.977 -3.028 -16.211 1.00 93.44 86 ILE A C 1
ATOM 685 O O . ILE A 1 86 ? 12.542 -3.661 -17.171 1.00 93.44 86 ILE A O 1
ATOM 689 N N . GLU A 1 87 ? 14.244 -3.166 -15.809 1.00 91.81 87 GLU A N 1
ATOM 690 C CA . GLU A 1 87 ? 15.194 -4.062 -16.477 1.00 91.81 87 GLU A CA 1
ATOM 691 C C . GLU A 1 87 ? 14.681 -5.504 -16.531 1.00 91.81 87 GLU A C 1
ATOM 693 O O . GLU A 1 87 ? 14.801 -6.174 -17.559 1.00 91.81 87 GLU A O 1
ATOM 698 N N . ARG A 1 88 ? 14.103 -6.001 -15.432 1.00 92.50 88 ARG A N 1
ATOM 699 C CA . ARG A 1 88 ? 13.528 -7.347 -15.374 1.00 92.50 88 ARG A CA 1
ATOM 700 C C . ARG A 1 88 ? 12.347 -7.492 -16.336 1.00 92.50 88 ARG A C 1
ATOM 702 O O . ARG A 1 88 ? 12.289 -8.495 -17.041 1.00 92.50 88 ARG A O 1
ATOM 709 N N . LEU A 1 89 ? 11.445 -6.513 -16.396 1.00 93.94 89 LEU A N 1
ATOM 710 C CA . LEU A 1 89 ? 10.295 -6.506 -17.306 1.00 93.94 89 LEU A CA 1
ATOM 711 C C . LEU A 1 89 ? 10.739 -6.457 -18.776 1.00 93.94 89 LEU A C 1
ATOM 713 O O . LEU A 1 89 ? 10.251 -7.235 -19.592 1.00 93.94 89 LEU A O 1
ATOM 717 N N . VAL A 1 90 ? 11.729 -5.625 -19.104 1.00 91.81 90 VAL A N 1
ATOM 718 C CA . VAL A 1 90 ? 12.323 -5.527 -20.449 1.00 91.81 90 VAL A CA 1
ATOM 719 C C . VAL A 1 90 ? 12.980 -6.849 -20.864 1.00 91.81 90 VAL A C 1
ATOM 721 O O . VAL A 1 90 ? 12.779 -7.321 -21.986 1.00 91.81 90 VAL A O 1
ATOM 724 N N . ARG A 1 91 ? 13.706 -7.504 -19.947 1.00 90.69 91 ARG A N 1
ATOM 725 C CA . ARG A 1 91 ? 14.276 -8.842 -20.182 1.00 90.69 91 ARG A CA 1
ATOM 726 C C . ARG A 1 91 ? 13.189 -9.902 -20.380 1.00 90.69 91 ARG A C 1
ATOM 728 O O . ARG A 1 91 ? 13.337 -10.744 -21.263 1.00 90.69 91 ARG A O 1
ATOM 735 N N . LEU A 1 92 ? 12.104 -9.860 -19.601 1.00 91.81 92 LEU A N 1
ATOM 736 C CA . LEU A 1 92 ? 10.949 -10.758 -19.760 1.00 91.81 92 LEU A CA 1
ATOM 737 C C . LEU A 1 92 ? 10.241 -10.560 -21.108 1.00 91.81 92 LEU A C 1
ATOM 739 O O . LEU A 1 92 ? 9.795 -11.538 -21.701 1.00 91.81 92 LEU A O 1
ATOM 743 N N . ALA A 1 93 ? 10.206 -9.332 -21.629 1.00 92.56 93 ALA A N 1
ATOM 744 C CA . ALA A 1 93 ? 9.694 -9.019 -22.964 1.00 92.56 93 ALA A CA 1
ATOM 745 C C . ALA A 1 93 ? 10.613 -9.496 -24.113 1.00 92.56 93 ALA A C 1
ATOM 747 O O . ALA A 1 93 ? 10.294 -9.301 -25.283 1.00 92.56 93 ALA A O 1
ATOM 748 N N . GLY A 1 94 ? 11.754 -10.125 -23.804 1.00 92.00 94 GLY A N 1
ATOM 749 C CA . GLY A 1 94 ? 12.685 -10.681 -24.789 1.00 92.00 94 GLY A CA 1
ATOM 750 C C . GLY A 1 94 ? 13.722 -9.689 -25.319 1.00 92.00 94 GLY A C 1
ATOM 751 O O . GLY A 1 94 ? 14.514 -10.039 -26.197 1.00 92.00 94 GLY A O 1
ATOM 752 N N . VAL A 1 95 ? 13.771 -8.468 -24.782 1.00 89.38 95 VAL A N 1
ATOM 753 C CA . VAL A 1 95 ? 14.790 -7.485 -25.153 1.00 89.38 95 VAL A CA 1
ATOM 754 C C . VAL A 1 95 ? 16.098 -7.829 -24.441 1.00 89.38 95 VAL A C 1
ATOM 756 O O . VAL A 1 95 ? 16.170 -7.925 -23.213 1.00 89.38 95 VAL A O 1
ATOM 759 N N . LYS A 1 96 ? 17.169 -8.018 -25.218 1.00 81.50 96 LYS A N 1
ATOM 760 C CA . LYS A 1 96 ? 18.506 -8.250 -24.665 1.00 81.50 96 LYS A CA 1
ATOM 761 C C . LYS A 1 96 ? 19.038 -6.957 -24.054 1.00 81.50 96 LYS A C 1
ATOM 763 O O . LYS A 1 96 ? 19.264 -5.983 -24.764 1.00 81.50 96 LYS A O 1
ATOM 768 N N . SER A 1 97 ? 19.291 -6.981 -22.748 1.00 73.88 97 SER A N 1
ATOM 769 C CA . SER A 1 97 ? 20.010 -5.911 -22.057 1.00 73.88 97 SER A CA 1
ATOM 770 C C . SER A 1 97 ? 21.411 -5.781 -22.652 1.00 73.88 97 SER A C 1
ATOM 772 O O . SER A 1 97 ? 22.226 -6.697 -22.522 1.00 73.88 97 SER A O 1
ATOM 774 N N . THR A 1 98 ? 21.705 -4.660 -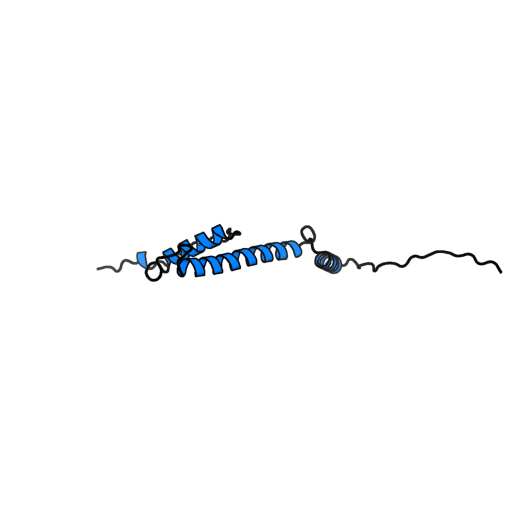23.307 1.00 75.06 98 THR A N 1
ATOM 775 C CA . THR A 1 98 ? 23.058 -4.378 -23.788 1.00 75.06 98 THR A CA 1
ATOM 776 C C . THR A 1 98 ? 23.937 -3.999 -22.597 1.00 75.06 98 THR A C 1
ATOM 778 O O . THR A 1 98 ? 23.591 -3.064 -21.870 1.00 75.06 98 THR A O 1
ATOM 781 N N . PRO A 1 99 ? 25.058 -4.697 -22.353 1.00 77.44 99 PRO A N 1
ATOM 782 C CA . PRO A 1 99 ? 26.002 -4.285 -21.324 1.00 77.44 99 PRO A CA 1
ATOM 783 C C . PRO A 1 99 ? 26.634 -2.935 -21.687 1.00 77.44 99 PRO A C 1
ATOM 785 O O . PRO A 1 99 ? 26.613 -2.516 -22.847 1.00 77.44 99 PRO A O 1
ATOM 788 N N . LYS A 1 100 ? 27.230 -2.261 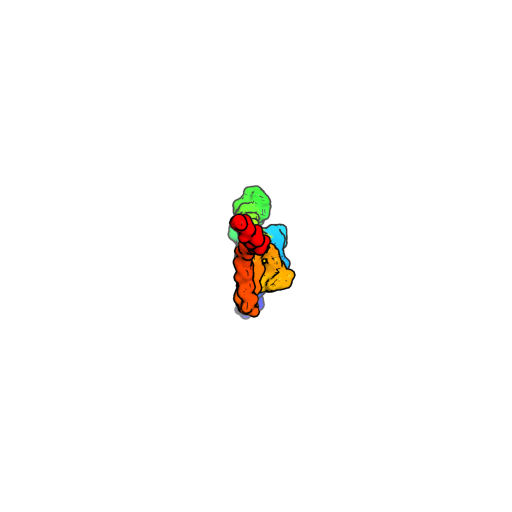-20.696 1.00 82.00 100 LYS A N 1
ATOM 789 C CA . LYS A 1 100 ? 28.015 -1.041 -20.934 1.00 82.00 100 LYS A CA 1
ATOM 790 C C . LYS A 1 100 ? 29.116 -1.346 -21.955 1.00 82.00 100 LYS A C 1
ATOM 792 O O . LYS A 1 100 ? 29.955 -2.211 -21.707 1.00 82.00 100 LYS A O 1
ATOM 797 N N . ALA A 1 101 ? 29.090 -0.662 -23.096 1.00 83.75 101 ALA A N 1
ATOM 798 C CA . ALA A 1 101 ? 30.075 -0.855 -24.154 1.00 83.75 101 ALA A CA 1
ATOM 799 C C . ALA A 1 101 ? 31.355 -0.045 -23.857 1.00 83.75 101 ALA A C 1
ATOM 801 O O . ALA A 1 101 ? 31.249 1.116 -23.449 1.00 83.75 101 ALA A O 1
ATOM 802 N N . PRO A 1 102 ? 32.558 -0.621 -24.040 1.00 89.62 102 PRO A N 1
ATOM 803 C CA . PRO A 1 102 ? 33.809 0.122 -23.926 1.00 89.62 102 PRO A CA 1
ATOM 804 C C . PRO A 1 102 ? 33.967 1.121 -25.082 1.00 89.62 102 PRO A C 1
ATOM 806 O O . PRO A 1 102 ? 33.434 0.917 -26.174 1.00 89.62 102 PRO A O 1
ATOM 809 N N . SER A 1 103 ? 34.736 2.189 -24.852 1.00 90.88 103 SER A N 1
ATOM 810 C CA . SER A 1 103 ? 35.117 3.116 -25.923 1.00 90.88 103 SER A CA 1
ATOM 811 C C . SER A 1 103 ? 36.058 2.423 -26.910 1.00 90.88 103 SER A C 1
ATOM 813 O O . SER A 1 103 ? 36.968 1.703 -26.496 1.00 90.88 103 SER A O 1
ATOM 815 N N . THR A 1 104 ? 35.847 2.640 -28.207 1.00 92.56 104 THR A N 1
ATOM 816 C CA . THR A 1 104 ? 36.695 2.098 -29.278 1.00 92.56 104 THR A CA 1
ATOM 817 C C . THR A 1 104 ? 37.212 3.243 -30.143 1.00 92.56 104 THR A C 1
ATOM 819 O O . THR A 1 104 ? 36.474 4.182 -30.437 1.00 92.56 104 THR A O 1
ATOM 822 N N . ALA A 1 105 ? 38.493 3.192 -30.516 1.00 93.38 105 ALA A N 1
ATOM 823 C CA . ALA A 1 105 ? 39.139 4.191 -31.363 1.00 93.38 105 ALA A CA 1
ATOM 824 C C . ALA A 1 105 ? 40.122 3.512 -32.322 1.00 93.38 105 ALA A C 1
ATOM 826 O O . ALA A 1 105 ? 40.796 2.550 -31.950 1.00 93.38 105 ALA A O 1
ATOM 827 N N . TYR A 1 106 ? 40.202 4.029 -33.546 1.00 92.62 106 TYR A N 1
ATOM 828 C CA . TYR A 1 106 ? 41.205 3.618 -34.522 1.00 92.62 106 TYR A CA 1
ATOM 829 C C . TYR A 1 106 ? 42.466 4.459 -34.320 1.00 92.62 106 TYR A C 1
ATOM 831 O O . TYR A 1 106 ? 42.380 5.683 -34.232 1.00 92.62 106 TYR A O 1
ATOM 839 N N . VAL A 1 107 ? 43.623 3.803 -34.234 1.00 91.50 107 VAL A N 1
ATOM 840 C CA . VAL A 1 107 ? 44.929 4.462 -34.120 1.00 91.50 107 VAL A CA 1
ATOM 841 C C . VAL A 1 107 ? 45.781 4.020 -35.295 1.00 91.50 107 VAL A C 1
ATOM 843 O O . VAL A 1 107 ? 45.910 2.822 -35.541 1.00 91.50 107 VAL A O 1
ATOM 846 N N . ASP A 1 108 ? 46.345 4.992 -36.004 1.00 86.19 108 ASP A N 1
ATOM 847 C CA . ASP A 1 108 ? 47.306 4.752 -37.074 1.00 86.19 108 ASP A CA 1
ATOM 848 C C . ASP A 1 108 ? 48.724 4.900 -36.509 1.00 86.19 108 ASP A C 1
ATOM 850 O O . ASP A 1 108 ? 49.014 5.869 -35.800 1.00 86.19 108 ASP A O 1
ATOM 854 N N . VAL A 1 109 ? 49.587 3.913 -36.755 1.00 84.75 109 VAL A N 1
ATOM 855 C CA . VAL A 1 109 ? 50.940 3.846 -36.185 1.00 84.75 109 VAL A CA 1
ATOM 856 C C . VAL A 1 109 ? 51.950 3.730 -37.319 1.00 84.75 109 VAL A C 1
ATOM 858 O O . VAL A 1 109 ? 52.031 2.701 -37.985 1.00 84.75 109 VAL A O 1
ATOM 861 N N . SER A 1 110 ? 52.749 4.779 -37.504 1.00 79.69 110 SER A N 1
ATOM 862 C CA . SER A 1 110 ? 53.892 4.803 -38.420 1.00 79.69 110 SER A CA 1
ATOM 863 C C . SER A 1 110 ? 55.201 4.590 -37.653 1.00 79.69 110 SER A C 1
ATOM 865 O O . SER A 1 110 ? 55.422 5.268 -36.647 1.00 79.69 110 SER A O 1
ATOM 867 N N . VAL A 1 111 ? 56.049 3.673 -38.137 1.00 71.19 111 VAL A N 1
ATOM 868 C CA . VAL A 1 111 ? 57.419 3.418 -37.637 1.00 71.19 111 VAL A CA 1
ATOM 869 C C . VAL A 1 111 ? 58.428 4.243 -38.421 1.00 71.19 111 VAL A C 1
ATOM 871 O O . VAL A 1 111 ? 58.308 4.261 -39.667 1.00 71.19 111 VAL A O 1
#

Sequence (111 aa):
MPKNIKKKVKLATNVSYLNKDFDSFRQQLVNYAAANYSNQINDFTQAGLGGLFVDMAAYVGDSLSFYLDHQFNELNLETAIEEKNIERLVRLAGVKSTPKAPSTAYVDVSV

Secondary structure (DSSP, 8-state):
----GGGGS-------S---SHHHHHHHHHHHHHHHHTTT----STTSHHHHHHHHHHHHHHHHHHHHHHHHHTTSTTT---HHHHHHHHHHTT---PPPPPP--------